Protein AF-A0A2V4DCQ4-F1 (afdb_monomer_lite)

Structure (mmCIF, N/CA/C/O backbone):
data_AF-A0A2V4DCQ4-F1
#
_entry.id   AF-A0A2V4DCQ4-F1
#
loop_
_atom_site.group_PDB
_atom_site.id
_atom_site.type_symbol
_atom_site.label_atom_id
_atom_site.label_alt_id
_atom_site.label_comp_id
_atom_site.label_asym_id
_atom_site.label_entity_id
_atom_site.label_seq_id
_atom_site.pdbx_PDB_ins_code
_atom_site.Cartn_x
_atom_site.Cartn_y
_atom_site.Cartn_z
_atom_site.occupancy
_atom_site.B_iso_or_equiv
_atom_site.auth_seq_id
_atom_site.auth_comp_id
_atom_site.auth_asym_id
_atom_site.auth_atom_id
_atom_site.pdbx_PDB_model_num
ATOM 1 N N . GLY A 1 1 ? 13.612 4.605 -14.879 1.00 65.19 1 GLY A N 1
ATOM 2 C CA . GLY A 1 1 ? 12.390 4.694 -14.072 1.00 65.19 1 GLY A CA 1
ATOM 3 C C . GLY A 1 1 ? 11.299 5.220 -14.958 1.00 65.19 1 GLY A C 1
ATOM 4 O O . GLY A 1 1 ? 10.986 6.402 -14.893 1.00 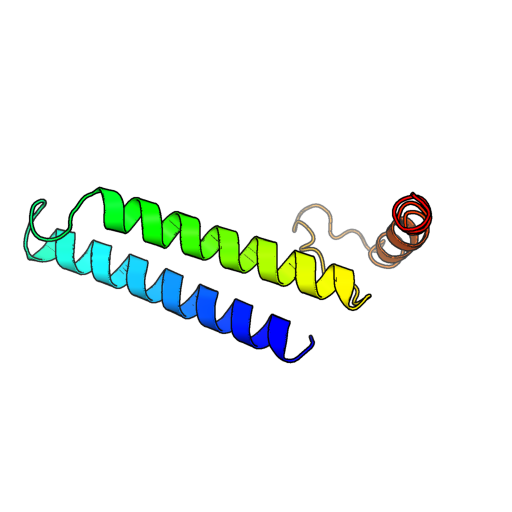65.19 1 GLY A O 1
ATOM 5 N N . GLU A 1 2 ? 10.788 4.354 -15.818 1.00 79.75 2 GLU A N 1
ATOM 6 C CA . GLU A 1 2 ? 9.776 4.698 -16.813 1.00 79.75 2 GLU A CA 1
ATOM 7 C C . GLU A 1 2 ? 8.473 5.212 -16.183 1.00 79.75 2 GLU A C 1
ATOM 9 O O . GLU A 1 2 ? 8.120 4.855 -15.051 1.00 79.75 2 GLU A O 1
ATOM 14 N N . ALA A 1 3 ? 7.741 6.047 -16.928 1.00 87.38 3 ALA A N 1
ATOM 15 C CA . ALA A 1 3 ? 6.513 6.693 -16.459 1.00 87.38 3 ALA A CA 1
ATOM 16 C C . ALA A 1 3 ? 5.536 5.735 -15.730 1.00 87.38 3 ALA A C 1
ATOM 18 O O . ALA A 1 3 ? 5.129 6.062 -14.611 1.00 87.38 3 ALA A O 1
ATOM 19 N N . PRO A 1 4 ? 5.184 4.541 -16.260 1.00 89.25 4 PRO A N 1
ATOM 20 C CA . PRO A 1 4 ? 4.285 3.608 -15.569 1.00 89.25 4 PRO A CA 1
ATOM 21 C C . PRO A 1 4 ? 4.822 3.105 -14.219 1.00 89.25 4 PRO A C 1
ATOM 23 O O . PRO A 1 4 ? 4.051 2.963 -13.269 1.00 89.25 4 PRO A O 1
ATOM 26 N N . VAL A 1 5 ? 6.134 2.879 -14.096 1.00 90.31 5 VAL A N 1
ATOM 27 C CA . VAL A 1 5 ? 6.761 2.430 -12.842 1.00 90.31 5 VAL A CA 1
ATOM 28 C C . VAL A 1 5 ? 6.657 3.530 -11.787 1.00 90.31 5 VAL A C 1
ATOM 30 O O . VAL A 1 5 ? 6.265 3.263 -10.650 1.00 90.31 5 VAL A O 1
ATOM 33 N N . ALA A 1 6 ? 6.938 4.779 -12.167 1.00 91.19 6 ALA A N 1
ATOM 34 C CA . ALA A 1 6 ? 6.829 5.926 -11.270 1.00 91.19 6 ALA A CA 1
ATOM 35 C C . ALA A 1 6 ? 5.396 6.100 -10.734 1.00 91.19 6 ALA A C 1
ATOM 37 O O . ALA A 1 6 ? 5.203 6.256 -9.525 1.00 91.19 6 ALA A O 1
ATOM 38 N N . TRP A 1 7 ? 4.384 5.990 -11.600 1.00 95.00 7 TRP A N 1
ATOM 39 C CA . TRP A 1 7 ? 2.977 6.070 -11.194 1.00 95.00 7 TRP A CA 1
ATOM 40 C C . TRP A 1 7 ? 2.576 4.969 -10.206 1.00 95.00 7 TRP A C 1
ATOM 42 O O . TRP A 1 7 ? 1.883 5.251 -9.227 1.00 95.00 7 TRP A O 1
ATOM 52 N N . LEU A 1 8 ? 3.045 3.734 -10.401 1.00 94.00 8 LEU A N 1
ATOM 53 C CA . LEU A 1 8 ? 2.770 2.632 -9.474 1.00 94.00 8 LEU A CA 1
ATOM 54 C C . LEU A 1 8 ? 3.422 2.837 -8.105 1.00 94.00 8 LEU A C 1
ATOM 56 O O . LEU A 1 8 ? 2.797 2.570 -7.075 1.00 94.00 8 LEU A O 1
ATOM 60 N N . GLN A 1 9 ? 4.647 3.364 -8.074 1.00 92.31 9 GLN A N 1
ATOM 61 C CA . GLN A 1 9 ? 5.310 3.706 -6.816 1.00 92.31 9 GLN A CA 1
ATOM 62 C C . GLN A 1 9 ? 4.554 4.821 -6.082 1.00 92.31 9 GLN A C 1
ATOM 64 O O . GLN A 1 9 ? 4.316 4.716 -4.877 1.00 92.31 9 GLN A O 1
ATOM 69 N N . VAL A 1 10 ? 4.074 5.845 -6.799 1.00 95.88 10 VAL A N 1
ATOM 70 C CA . VAL A 1 10 ? 3.205 6.882 -6.220 1.00 95.88 10 VAL A CA 1
ATOM 71 C C . VAL A 1 10 ? 1.918 6.266 -5.667 1.00 95.88 10 VAL A C 1
ATOM 73 O O . VAL A 1 10 ? 1.589 6.506 -4.502 1.00 95.88 10 VAL A O 1
ATOM 76 N N . ALA A 1 11 ? 1.231 5.416 -6.433 1.00 96.00 11 ALA A N 1
ATOM 77 C CA . ALA A 1 11 ? 0.024 4.724 -5.982 1.00 96.00 11 ALA A CA 1
ATOM 78 C C . ALA A 1 11 ? 0.271 3.904 -4.702 1.00 96.00 11 ALA A C 1
ATOM 80 O O . ALA A 1 11 ? -0.530 3.963 -3.765 1.00 96.00 11 ALA A O 1
ATOM 81 N N . ARG A 1 12 ? 1.418 3.216 -4.593 1.00 95.62 12 ARG A N 1
ATOM 82 C CA . ARG A 1 12 ? 1.820 2.496 -3.373 1.00 95.62 12 ARG A CA 1
ATOM 83 C C . ARG A 1 12 ? 1.963 3.434 -2.174 1.00 95.62 12 ARG A C 1
ATOM 85 O O . ARG A 1 12 ? 1.507 3.089 -1.082 1.00 95.62 12 ARG A O 1
ATOM 92 N N . THR A 1 13 ? 2.547 4.624 -2.345 1.00 96.31 13 THR A N 1
ATOM 93 C CA . THR A 1 13 ? 2.645 5.601 -1.240 1.00 96.31 13 THR A CA 1
ATOM 94 C C . THR A 1 13 ? 1.276 6.120 -0.795 1.00 96.31 13 THR A C 1
ATOM 96 O O . THR A 1 13 ? 1.060 6.324 0.403 1.00 96.31 13 THR A O 1
ATOM 99 N N . VAL A 1 14 ? 0.333 6.287 -1.730 1.00 96.69 14 VAL A N 1
ATOM 100 C CA . VAL A 1 14 ? -1.058 6.659 -1.431 1.00 96.69 14 VAL A CA 1
ATOM 101 C C . VAL A 1 14 ? -1.764 5.531 -0.677 1.00 96.69 14 VAL A C 1
ATOM 103 O O . VAL A 1 14 ? -2.385 5.802 0.348 1.00 96.69 14 VAL A O 1
ATOM 106 N N . GLY A 1 15 ? -1.591 4.272 -1.092 1.00 95.94 15 GLY A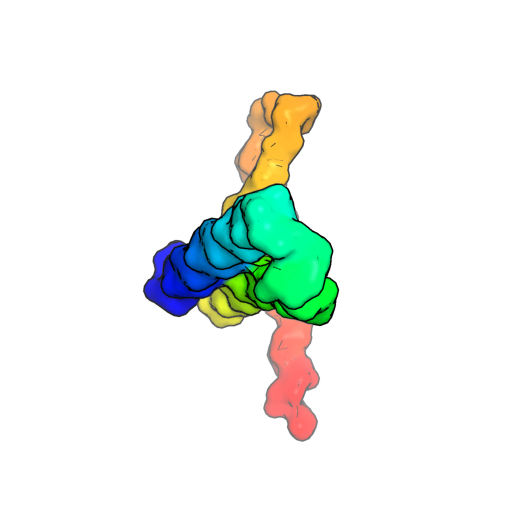 N 1
ATOM 107 C CA . GLY A 1 15 ? -2.116 3.101 -0.377 1.00 95.94 15 GLY A CA 1
ATOM 108 C C . GLY A 1 15 ? -1.595 2.995 1.061 1.00 95.94 15 GLY A C 1
ATOM 109 O O . GLY A 1 15 ? -2.378 2.865 1.996 1.00 95.94 15 GLY A O 1
ATOM 110 N N . ARG A 1 16 ? -0.284 3.173 1.274 1.00 96.00 16 ARG A N 1
ATOM 111 C CA . ARG A 1 16 ? 0.321 3.207 2.624 1.00 96.00 16 ARG A CA 1
ATOM 112 C C . ARG A 1 16 ? -0.199 4.376 3.473 1.00 96.00 16 ARG A C 1
ATOM 114 O O . ARG A 1 16 ? -0.283 4.273 4.693 1.00 96.00 16 ARG A O 1
ATOM 121 N N . ARG A 1 17 ? -0.521 5.516 2.852 1.00 96.75 17 ARG A N 1
ATOM 122 C CA . ARG A 1 17 ? -1.123 6.673 3.539 1.00 96.75 17 ARG A CA 1
ATOM 123 C C . ARG A 1 17 ? -2.570 6.395 3.937 1.00 96.75 17 ARG A C 1
ATOM 125 O O . ARG A 1 17 ? -2.967 6.775 5.034 1.00 96.75 17 ARG A O 1
ATOM 132 N N . LEU A 1 18 ? -3.330 5.740 3.060 1.00 95.94 18 LEU A N 1
ATOM 133 C CA . LEU A 1 18 ? -4.684 5.280 3.347 1.00 95.94 18 LEU A CA 1
ATOM 134 C C . LEU A 1 18 ? -4.685 4.286 4.513 1.00 95.94 18 LEU A C 1
ATOM 136 O O . LEU A 1 18 ? -5.457 4.471 5.442 1.00 95.94 18 LEU A O 1
ATOM 140 N N . GLU A 1 19 ? -3.781 3.303 4.511 1.00 95.38 19 GLU A N 1
ATOM 141 C CA . GLU A 1 19 ? -3.613 2.336 5.607 1.00 95.38 19 GLU A CA 1
ATOM 142 C C . GLU A 1 19 ? -3.438 3.042 6.959 1.00 95.38 19 GLU A C 1
ATOM 144 O O . GLU A 1 19 ? -4.196 2.778 7.887 1.00 95.38 19 GLU A O 1
ATOM 149 N N . ARG A 1 20 ? -2.518 4.015 7.050 1.00 95.75 20 ARG A N 1
ATOM 150 C CA . ARG A 1 20 ? -2.313 4.797 8.283 1.00 95.75 20 ARG A CA 1
ATOM 151 C C . ARG A 1 20 ? -3.567 5.552 8.728 1.00 95.75 20 ARG A C 1
ATOM 153 O O . ARG A 1 20 ? -3.869 5.555 9.912 1.00 95.75 20 ARG A O 1
ATOM 160 N N . ARG A 1 21 ? -4.306 6.160 7.792 1.00 95.81 21 ARG A N 1
ATOM 161 C CA . ARG A 1 21 ? -5.564 6.862 8.102 1.00 95.81 21 ARG A CA 1
ATOM 162 C C . ARG A 1 21 ? -6.663 5.914 8.576 1.00 95.81 21 ARG A C 1
ATOM 164 O O . ARG A 1 21 ? -7.443 6.293 9.436 1.00 95.81 21 ARG A O 1
ATOM 171 N N . LEU A 1 22 ? -6.731 4.703 8.027 1.00 94.69 22 LEU A N 1
ATOM 172 C CA . LEU A 1 22 ? -7.693 3.688 8.462 1.00 94.69 22 LEU A CA 1
ATOM 173 C C . LEU A 1 22 ? -7.374 3.173 9.866 1.00 94.69 22 LEU A C 1
ATOM 175 O O . LEU A 1 22 ? -8.293 2.977 10.652 1.00 94.69 22 LEU A O 1
ATOM 179 N N . VAL A 1 23 ? -6.091 2.980 10.186 1.00 94.12 23 VAL A N 1
ATOM 180 C CA . VAL A 1 23 ? -5.658 2.629 11.548 1.00 94.12 23 VAL A CA 1
ATOM 181 C C . VAL A 1 23 ? -6.002 3.757 12.521 1.00 94.12 23 VAL A C 1
ATOM 183 O O . VAL A 1 23 ? -6.638 3.499 13.534 1.00 94.12 23 VAL A O 1
ATOM 186 N N . GLU A 1 24 ? -5.682 5.005 12.175 1.00 95.62 24 GLU A N 1
ATOM 187 C CA . GLU A 1 24 ? -6.012 6.178 12.996 1.00 95.62 24 GLU A CA 1
ATOM 188 C C . GLU A 1 24 ? -7.527 6.326 13.222 1.00 95.62 24 GLU A C 1
ATOM 190 O O . GLU A 1 24 ? -7.967 6.624 14.330 1.00 95.62 24 GLU A O 1
ATOM 195 N N . LEU A 1 25 ? -8.337 6.104 12.182 1.00 94.56 25 LEU A N 1
ATOM 196 C CA . LEU A 1 25 ? -9.797 6.128 12.279 1.00 94.56 25 LEU A CA 1
ATOM 197 C C . LEU A 1 25 ? -10.301 5.048 13.240 1.00 94.56 25 LEU A C 1
ATOM 199 O O . LEU A 1 25 ? -11.099 5.334 14.128 1.00 94.56 25 LEU A O 1
ATOM 203 N N . LYS A 1 26 ? -9.777 3.830 13.097 1.00 94.38 26 LYS A N 1
ATOM 204 C CA . LYS A 1 26 ? -10.115 2.692 13.948 1.00 94.38 26 LYS A CA 1
ATOM 205 C C . LYS A 1 26 ? -9.754 2.928 15.416 1.00 94.38 26 LYS A C 1
ATOM 207 O O . LYS A 1 26 ? -10.533 2.586 16.298 1.00 94.38 26 LYS A O 1
ATOM 212 N N . GLU A 1 27 ? -8.608 3.551 15.678 1.00 93.75 27 GLU A N 1
ATOM 213 C CA . GLU A 1 27 ? -8.184 3.935 17.030 1.00 93.75 27 GLU A CA 1
ATOM 214 C C . GLU A 1 27 ? -9.090 5.010 17.651 1.00 93.75 27 GLU A C 1
ATOM 216 O O . GLU A 1 27 ? -9.336 4.980 18.855 1.00 93.75 27 GLU A O 1
ATOM 221 N N . LYS A 1 28 ? -9.597 5.956 16.847 1.00 95.56 28 LYS A N 1
ATOM 222 C CA . LYS A 1 28 ? -10.418 7.082 17.323 1.00 95.56 28 LYS A CA 1
ATOM 223 C C . LYS A 1 28 ? -11.896 6.742 17.501 1.00 95.56 28 LYS A C 1
ATOM 225 O O . LYS A 1 28 ? -12.501 7.182 18.473 1.00 95.56 28 LYS A O 1
ATOM 230 N N . GLU A 1 29 ? -12.480 6.018 16.552 1.00 93.12 29 GLU A N 1
ATOM 231 C CA . GLU A 1 29 ? -13.927 5.766 16.487 1.00 93.12 29 GLU A CA 1
ATOM 232 C C . GLU A 1 29 ? -14.322 4.358 16.966 1.00 93.12 29 GLU A C 1
ATOM 234 O O . GLU A 1 29 ? -15.506 4.080 17.144 1.00 93.12 29 GLU A O 1
ATOM 239 N N . GLY A 1 30 ? -13.347 3.481 17.228 1.00 90.94 30 GLY A N 1
ATOM 240 C CA . GLY A 1 30 ? -13.559 2.127 17.743 1.00 90.94 30 GLY A CA 1
ATOM 241 C C . GLY A 1 30 ? -13.498 1.036 16.670 1.00 90.94 30 GLY A C 1
ATOM 242 O O . GLY A 1 30 ? -13.443 1.303 15.469 1.00 90.94 30 GLY A O 1
ATOM 243 N N . GLU A 1 31 ? -13.506 -0.224 17.114 1.00 85.75 31 GLU A N 1
ATOM 244 C CA . GLU A 1 31 ? -13.233 -1.412 16.283 1.00 85.75 31 GLU A CA 1
ATOM 245 C C . GLU A 1 31 ? -14.214 -1.581 15.104 1.00 85.75 31 GLU A C 1
ATOM 247 O O . GLU A 1 31 ? -13.814 -2.041 14.035 1.00 85.75 31 GLU A O 1
ATOM 252 N N . ASP A 1 32 ? -15.468 -1.144 15.265 1.00 88.50 32 ASP A N 1
ATOM 253 C CA . ASP A 1 32 ? -16.533 -1.264 14.258 1.00 88.50 32 ASP A CA 1
ATOM 254 C C . ASP A 1 32 ? -16.537 -0.137 13.205 1.00 88.50 32 ASP A C 1
ATOM 256 O O . ASP A 1 32 ? -17.277 -0.211 12.221 1.00 88.50 32 ASP A O 1
ATOM 260 N N . SER A 1 33 ? -15.697 0.893 13.365 1.00 90.00 33 SER A N 1
ATOM 261 C CA . SER A 1 33 ? -15.597 2.017 12.413 1.00 90.00 33 SER A CA 1
ATOM 262 C C . SER A 1 33 ? -15.010 1.604 11.058 1.00 90.00 33 SER A C 1
ATOM 264 O O . SER A 1 33 ? -15.333 2.182 10.017 1.00 90.00 33 SER A O 1
ATOM 266 N N . VAL A 1 34 ? -14.166 0.566 11.043 1.00 90.31 34 VAL A N 1
ATOM 267 C CA . VAL A 1 34 ? -13.533 0.034 9.836 1.00 90.31 34 VAL A CA 1
ATOM 268 C C . VAL A 1 34 ? -13.703 -1.475 9.800 1.00 90.31 34 VAL A C 1
ATOM 270 O O . VAL A 1 34 ? -13.213 -2.202 10.660 1.00 90.31 34 VAL A O 1
ATOM 273 N N . ARG A 1 35 ? -14.326 -1.983 8.733 1.00 92.50 35 ARG A N 1
ATOM 274 C CA . ARG A 1 35 ? -14.446 -3.431 8.523 1.00 92.50 35 ARG A CA 1
ATOM 275 C C . ARG A 1 35 ? -13.050 -4.056 8.429 1.00 92.50 35 ARG A C 1
ATOM 277 O O . ARG A 1 35 ? -12.243 -3.634 7.601 1.00 92.50 35 ARG A O 1
ATOM 284 N N . ALA A 1 36 ? -12.799 -5.113 9.203 1.00 85.38 36 ALA A N 1
ATOM 285 C CA . ALA A 1 36 ? -11.487 -5.766 9.296 1.00 85.38 36 ALA A CA 1
ATOM 286 C C . ALA A 1 36 ? -10.875 -6.145 7.931 1.00 85.38 36 ALA A C 1
ATOM 288 O O . ALA A 1 36 ? -9.669 -6.004 7.727 1.00 85.38 36 ALA A O 1
ATOM 289 N N . PHE A 1 37 ? -11.706 -6.547 6.960 1.00 93.25 37 PHE A N 1
ATOM 290 C CA . PHE A 1 37 ? -11.236 -6.912 5.620 1.00 93.25 37 PHE A CA 1
ATOM 291 C C . PHE A 1 37 ? -10.584 -5.741 4.864 1.00 93.25 37 PHE A C 1
ATOM 293 O O . PHE A 1 37 ? -9.714 -5.973 4.028 1.00 93.25 37 PHE A O 1
ATOM 300 N N . VAL A 1 38 ? -10.982 -4.492 5.139 1.00 93.81 38 VAL A N 1
ATOM 301 C CA . VAL A 1 38 ? -10.491 -3.305 4.420 1.00 93.81 38 VAL A CA 1
ATOM 302 C C . VAL A 1 38 ? -9.020 -3.062 4.737 1.00 93.81 38 VAL A C 1
ATOM 304 O O . VAL A 1 38 ? -8.230 -2.826 3.826 1.00 93.81 38 VAL A O 1
ATOM 307 N N . LEU A 1 39 ? -8.631 -3.183 6.009 1.00 92.62 39 LEU A N 1
ATOM 308 C CA . LEU A 1 39 ? -7.235 -3.058 6.441 1.00 92.62 39 LEU A CA 1
ATOM 309 C C . LEU A 1 39 ? -6.354 -4.115 5.768 1.00 92.62 39 LEU A C 1
ATOM 311 O O . LEU A 1 39 ? -5.336 -3.778 5.161 1.00 92.62 39 LEU A O 1
ATOM 315 N N . SER A 1 40 ? -6.782 -5.382 5.795 1.00 93.75 40 SER A N 1
ATOM 316 C CA . SER A 1 40 ? -6.071 -6.468 5.112 1.00 93.75 40 SER A CA 1
ATOM 317 C C . SER A 1 40 ? -5.998 -6.248 3.599 1.00 93.75 40 SER A C 1
ATOM 319 O O . SER A 1 40 ? -4.957 -6.496 2.994 1.00 93.75 40 SER A O 1
ATOM 321 N N . TYR A 1 41 ? -7.068 -5.746 2.982 1.00 95.75 41 TYR A N 1
ATOM 322 C CA . TYR A 1 41 ? -7.109 -5.470 1.550 1.00 95.75 41 TYR A CA 1
ATOM 323 C C . TYR A 1 41 ? -6.138 -4.357 1.145 1.00 95.75 41 TYR A C 1
ATOM 325 O O . TYR A 1 41 ? -5.342 -4.546 0.228 1.00 95.75 41 TYR A O 1
ATOM 333 N N . VAL A 1 42 ? -6.149 -3.216 1.843 1.00 95.12 42 VAL A N 1
ATOM 334 C CA . VAL A 1 42 ? -5.253 -2.084 1.543 1.00 95.12 42 VAL A CA 1
ATOM 335 C C . VAL A 1 42 ? -3.786 -2.480 1.725 1.00 95.12 42 VAL A C 1
ATOM 337 O O . VAL A 1 42 ? -2.940 -2.109 0.907 1.00 95.12 42 VAL A O 1
ATOM 340 N N . ASN A 1 43 ? -3.490 -3.291 2.742 1.00 93.75 43 ASN A N 1
ATOM 341 C CA . ASN A 1 43 ? -2.159 -3.848 2.950 1.00 93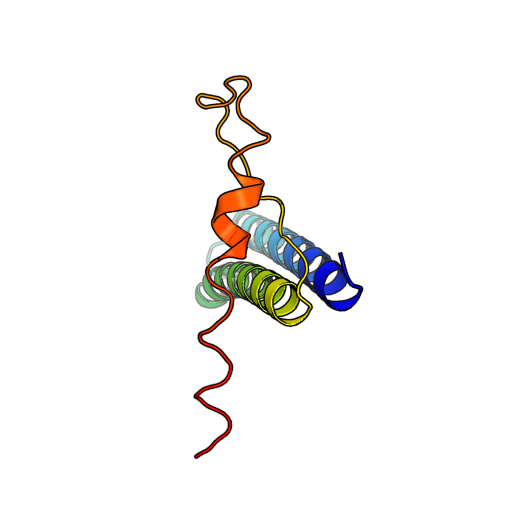.75 43 ASN A CA 1
ATOM 342 C C . ASN A 1 43 ? -1.707 -4.682 1.733 1.00 93.75 43 ASN A C 1
ATOM 344 O O . ASN A 1 43 ? -0.664 -4.388 1.145 1.00 93.75 43 ASN A O 1
ATOM 348 N N . ARG A 1 44 ? -2.542 -5.623 1.266 1.00 95.50 44 ARG A N 1
ATOM 349 C CA . ARG A 1 44 ? -2.246 -6.466 0.090 1.00 95.50 44 ARG A CA 1
ATOM 350 C C . ARG A 1 44 ? -2.163 -5.679 -1.210 1.00 95.50 44 ARG A C 1
ATOM 352 O O . ARG A 1 44 ? -1.281 -5.946 -2.021 1.00 95.50 44 ARG A O 1
ATOM 359 N N . LEU A 1 45 ? -3.027 -4.683 -1.391 1.00 95.00 45 LEU A N 1
ATOM 360 C CA . LEU A 1 45 ? -2.993 -3.790 -2.546 1.00 95.00 45 LEU A CA 1
ATOM 361 C C . LEU A 1 45 ? -1.635 -3.091 -2.654 1.00 95.00 45 LEU A C 1
ATOM 363 O O . LEU A 1 45 ? -1.059 -3.014 -3.736 1.00 95.00 45 LEU A O 1
ATOM 367 N N . SER A 1 46 ? -1.095 -2.610 -1.532 1.00 94.00 46 SER A N 1
ATOM 368 C CA . SER A 1 46 ? 0.201 -1.932 -1.532 1.00 94.00 46 SER A CA 1
ATOM 369 C C . SER A 1 46 ? 1.358 -2.853 -1.946 1.00 94.00 46 SER A C 1
ATOM 371 O O . SER A 1 46 ? 2.281 -2.399 -2.629 1.00 94.00 46 SER A O 1
ATOM 373 N N . ASP A 1 47 ? 1.308 -4.136 -1.578 1.00 94.38 47 ASP A N 1
ATOM 374 C CA . ASP A 1 47 ? 2.294 -5.145 -1.979 1.00 94.38 47 ASP A CA 1
ATOM 375 C C . ASP A 1 47 ? 2.142 -5.516 -3.450 1.00 94.38 47 ASP A C 1
ATOM 377 O O . ASP A 1 47 ? 3.133 -5.600 -4.174 1.00 94.38 47 ASP A O 1
ATOM 381 N N . TRP A 1 48 ? 0.903 -5.650 -3.919 1.00 96.38 48 TRP A N 1
ATOM 382 C CA . TRP A 1 48 ? 0.618 -5.920 -5.321 1.00 96.38 48 TRP A CA 1
ATOM 383 C C . TRP A 1 48 ? 1.133 -4.802 -6.233 1.00 96.38 48 TRP A C 1
ATOM 385 O O . TRP A 1 48 ? 1.789 -5.085 -7.231 1.00 96.38 48 TRP A O 1
ATOM 395 N N . LEU A 1 49 ? 0.950 -3.533 -5.848 1.00 94.81 49 LEU A N 1
ATOM 396 C CA . LEU A 1 49 ? 1.506 -2.385 -6.577 1.00 94.81 49 LEU A CA 1
ATOM 397 C C . LEU A 1 49 ? 3.041 -2.417 -6.646 1.00 94.81 49 LEU A C 1
ATOM 399 O O . LEU A 1 49 ? 3.614 -2.017 -7.656 1.00 94.81 49 LEU A O 1
ATOM 403 N N . PHE A 1 50 ? 3.713 -2.913 -5.602 1.00 92.94 50 PHE A N 1
ATOM 404 C CA . PHE A 1 50 ? 5.167 -3.086 -5.616 1.00 92.94 50 PHE A CA 1
ATOM 405 C C . PHE A 1 50 ? 5.596 -4.190 -6.577 1.00 92.94 50 PHE A C 1
ATOM 407 O O . PHE A 1 50 ? 6.461 -3.957 -7.415 1.00 92.94 50 PHE A O 1
ATOM 414 N N . VAL A 1 51 ? 4.972 -5.367 -6.503 1.00 94.06 51 VAL A N 1
ATOM 415 C CA . VAL A 1 51 ? 5.277 -6.484 -7.410 1.00 94.06 51 VAL A CA 1
ATOM 416 C C . VAL A 1 51 ? 4.995 -6.098 -8.863 1.00 94.06 51 VAL A C 1
ATOM 418 O O . VAL A 1 51 ? 5.818 -6.368 -9.735 1.00 94.06 51 VAL A O 1
ATOM 421 N N . LEU A 1 52 ? 3.882 -5.407 -9.118 1.00 93.38 52 LEU A N 1
ATOM 422 C CA . LEU A 1 52 ? 3.530 -4.920 -10.448 1.00 93.38 52 LEU A CA 1
ATOM 423 C C . LEU A 1 52 ? 4.557 -3.909 -10.968 1.00 93.38 52 LEU A C 1
ATOM 425 O O . LEU A 1 52 ? 4.968 -4.012 -12.120 1.00 93.38 52 LEU A O 1
ATOM 429 N N . ALA A 1 53 ? 5.021 -2.979 -10.127 1.00 92.12 53 ALA A N 1
ATOM 430 C CA . ALA A 1 53 ? 6.064 -2.033 -10.515 1.00 92.12 53 ALA A CA 1
ATOM 431 C C . ALA A 1 53 ? 7.344 -2.763 -10.949 1.00 92.12 53 ALA A C 1
ATOM 433 O O . ALA A 1 53 ? 7.878 -2.454 -12.008 1.00 92.12 53 ALA A O 1
ATOM 434 N N . ARG A 1 54 ? 7.782 -3.780 -10.193 1.00 90.19 54 ARG A N 1
ATOM 435 C CA . ARG A 1 54 ? 8.958 -4.600 -10.540 1.00 90.19 54 ARG A CA 1
ATOM 436 C C . ARG A 1 54 ? 8.764 -5.389 -11.829 1.00 90.19 54 ARG A C 1
ATOM 438 O O . ARG A 1 54 ? 9.668 -5.449 -12.656 1.00 90.19 54 ARG A O 1
ATOM 445 N N . TRP A 1 55 ? 7.583 -5.973 -12.015 1.00 91.31 55 TRP A N 1
ATOM 446 C CA . TRP A 1 55 ? 7.256 -6.718 -13.227 1.00 91.31 55 TRP A CA 1
ATOM 447 C C . TRP A 1 55 ? 7.289 -5.823 -14.470 1.00 91.31 55 TRP A C 1
ATOM 449 O O . TRP A 1 55 ? 7.850 -6.219 -15.490 1.00 91.31 55 TRP A O 1
ATOM 459 N N . ILE A 1 56 ? 6.761 -4.597 -14.375 1.00 90.94 56 ILE A N 1
ATOM 460 C CA . ILE A 1 56 ? 6.839 -3.612 -15.461 1.00 90.94 56 ILE A CA 1
ATOM 461 C C . ILE A 1 56 ? 8.291 -3.198 -15.720 1.00 90.94 56 ILE A C 1
ATOM 463 O O . ILE A 1 56 ? 8.711 -3.205 -16.873 1.00 90.94 56 ILE A O 1
ATOM 467 N N . THR A 1 57 ? 9.076 -2.899 -14.680 1.00 90.25 57 THR A N 1
ATOM 468 C CA . THR A 1 57 ? 10.512 -2.590 -14.817 1.00 90.25 57 THR A CA 1
ATOM 469 C C . THR A 1 57 ? 11.250 -3.703 -15.570 1.00 90.25 57 THR A C 1
ATOM 471 O O . THR A 1 57 ? 11.999 -3.427 -16.504 1.00 90.25 57 THR A O 1
ATOM 474 N N . MET A 1 58 ? 10.968 -4.966 -15.229 1.00 88.00 58 MET A N 1
ATOM 475 C CA . MET A 1 58 ? 11.557 -6.138 -15.882 1.00 88.00 58 MET A CA 1
ATOM 476 C C . MET A 1 58 ? 11.130 -6.262 -17.353 1.00 88.00 58 MET A C 1
ATOM 478 O O . MET A 1 58 ? 11.961 -6.545 -18.210 1.00 88.00 58 MET A O 1
ATOM 482 N N . ARG A 1 59 ? 9.852 -6.005 -17.668 1.00 88.50 59 ARG A N 1
ATOM 483 C CA . ARG A 1 59 ? 9.328 -6.001 -19.049 1.00 88.50 59 ARG A CA 1
ATOM 484 C C . ARG A 1 59 ? 9.917 -4.885 -19.912 1.00 88.50 59 ARG A C 1
ATOM 486 O O . ARG A 1 59 ? 10.043 -5.068 -21.116 1.00 88.50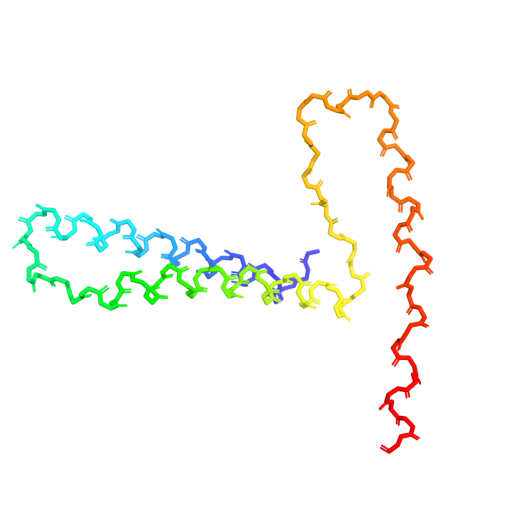 59 ARG A O 1
ATOM 493 N N . LEU A 1 60 ? 10.269 -3.752 -19.309 1.00 87.44 60 LEU A N 1
ATOM 494 C CA . LEU A 1 60 ? 10.896 -2.615 -19.990 1.00 87.44 60 LEU A CA 1
ATOM 495 C C . LEU A 1 60 ? 12.418 -2.781 -20.148 1.00 87.44 60 LEU A C 1
ATOM 497 O O . LEU A 1 60 ? 13.059 -1.935 -20.764 1.00 87.44 60 LEU A O 1
ATOM 501 N N . GLY A 1 61 ? 13.000 -3.860 -19.611 1.00 82.94 61 GLY A N 1
ATOM 502 C CA . GLY A 1 61 ? 14.438 -4.125 -19.683 1.00 82.94 61 GLY A CA 1
ATOM 503 C C . GLY A 1 61 ? 15.289 -3.189 -18.816 1.00 82.94 61 GLY A C 1
ATOM 504 O O . GLY A 1 61 ? 16.505 -3.131 -18.994 1.00 82.94 61 GLY A O 1
ATOM 505 N N . GLU A 1 62 ? 14.680 -2.452 -17.881 1.00 79.44 62 GLU A N 1
ATOM 506 C CA . GLU A 1 62 ? 15.410 -1.588 -16.953 1.00 79.44 62 GLU A CA 1
ATOM 507 C C . GLU A 1 62 ? 16.023 -2.415 -15.811 1.00 79.44 62 GLU A C 1
ATOM 509 O O . GLU A 1 62 ? 15.389 -3.302 -15.237 1.00 79.44 62 GLU A O 1
ATOM 514 N N . SER A 1 63 ? 17.263 -2.099 -15.430 1.00 73.56 63 SER A N 1
ATOM 515 C CA . SER A 1 63 ? 17.886 -2.682 -14.241 1.00 73.56 63 SER A CA 1
ATOM 516 C C . SER A 1 63 ? 17.334 -2.026 -12.977 1.00 73.56 63 SER A C 1
ATOM 518 O O . SER A 1 63 ? 17.442 -0.809 -12.804 1.00 73.56 63 SER A O 1
ATOM 520 N N . GLU A 1 64 ? 16.792 -2.826 -12.065 1.00 74.50 64 GLU A N 1
ATOM 521 C CA . GLU A 1 64 ? 16.352 -2.339 -10.762 1.00 74.50 64 GLU A CA 1
ATOM 522 C C . GLU A 1 64 ? 17.522 -2.286 -9.771 1.00 74.50 64 GLU A C 1
ATOM 524 O O . GLU A 1 64 ? 18.305 -3.229 -9.654 1.00 74.50 64 GLU A O 1
ATOM 529 N N . VAL A 1 65 ? 17.631 -1.184 -9.023 1.00 76.56 65 VAL A N 1
ATOM 530 C CA . VAL A 1 65 ? 18.630 -1.055 -7.958 1.00 76.56 65 VAL A CA 1
ATOM 531 C C . VAL A 1 65 ? 18.168 -1.874 -6.756 1.00 76.56 65 VAL A C 1
ATOM 533 O O . VAL A 1 65 ? 17.253 -1.480 -6.032 1.00 76.56 65 VAL A O 1
ATOM 536 N N . LEU A 1 66 ? 18.803 -3.025 -6.542 1.00 78.25 66 LEU A N 1
ATOM 537 C CA . LEU A 1 66 ? 18.586 -3.826 -5.344 1.00 78.25 66 LEU A CA 1
ATOM 538 C C . LEU A 1 66 ? 19.187 -3.123 -4.125 1.00 78.25 66 LEU A C 1
ATOM 540 O O . LEU A 1 66 ? 20.292 -2.582 -4.174 1.00 78.25 66 LEU A O 1
ATOM 544 N N . TRP A 1 67 ? 18.451 -3.143 -3.014 1.00 79.06 67 TRP A N 1
ATOM 545 C CA . TRP A 1 67 ? 18.969 -2.641 -1.749 1.00 79.06 67 TRP A CA 1
ATOM 546 C C . TRP A 1 67 ? 20.098 -3.548 -1.253 1.00 79.06 67 TRP A C 1
ATOM 548 O O . TRP A 1 67 ? 19.907 -4.756 -1.119 1.00 79.06 67 TRP A O 1
ATOM 558 N N . GLN A 1 68 ? 21.258 -2.953 -0.970 1.00 79.12 68 GLN A N 1
ATOM 559 C CA . GLN A 1 68 ? 22.397 -3.654 -0.386 1.00 79.12 68 GLN A CA 1
ATOM 560 C C . GLN A 1 68 ? 22.368 -3.554 1.146 1.00 79.12 68 GLN A C 1
ATOM 562 O O . GLN A 1 68 ? 22.304 -2.436 1.680 1.00 79.12 68 GLN A O 1
ATOM 567 N N . PRO A 1 69 ? 22.442 -4.690 1.865 1.00 81.62 69 PRO A N 1
ATOM 568 C CA . PRO A 1 69 ? 22.516 -4.699 3.316 1.00 81.62 69 PRO A CA 1
ATOM 569 C C . PRO A 1 69 ? 23.729 -3.947 3.847 1.00 81.62 69 PRO A C 1
ATOM 571 O O . PRO A 1 69 ? 24.832 -4.044 3.319 1.00 81.62 69 PRO A O 1
ATOM 574 N N . VAL A 1 70 ? 23.542 -3.217 4.950 1.00 75.31 70 VAL A N 1
ATOM 575 C CA . VAL A 1 70 ? 24.598 -2.378 5.539 1.00 75.31 70 VAL A CA 1
ATOM 576 C C . VAL A 1 70 ? 25.843 -3.176 5.940 1.00 75.31 70 VAL A C 1
ATOM 578 O O . VAL A 1 70 ? 26.939 -2.630 5.846 1.00 75.31 70 VAL A O 1
ATOM 581 N N . GLY A 1 71 ? 25.681 -4.437 6.349 1.00 79.12 71 GLY A N 1
ATOM 582 C CA . GLY A 1 71 ? 26.779 -5.317 6.763 1.00 79.12 71 GLY A CA 1
ATOM 583 C C . GLY A 1 71 ? 27.620 -5.895 5.621 1.00 79.12 71 GLY A C 1
ATOM 584 O O . GLY A 1 71 ? 28.663 -6.469 5.894 1.00 79.12 71 GLY A O 1
ATOM 585 N N . GLU A 1 72 ? 27.193 -5.721 4.370 1.00 65.88 72 GLU A N 1
ATOM 586 C CA . GLU A 1 72 ? 27.800 -6.335 3.176 1.00 65.88 72 GLU A CA 1
ATOM 587 C C . GLU A 1 72 ? 28.302 -5.266 2.191 1.00 65.88 72 GLU A C 1
ATOM 589 O O . GLU A 1 72 ? 28.542 -5.520 1.018 1.00 65.88 72 GLU A O 1
ATOM 594 N N . ARG A 1 73 ? 28.465 -4.026 2.676 1.00 63.91 73 ARG A N 1
ATOM 595 C CA . ARG A 1 73 ? 29.079 -2.922 1.927 1.00 63.91 73 ARG A CA 1
ATOM 596 C C . ARG A 1 73 ? 30.603 -3.023 1.986 1.00 63.91 73 ARG A C 1
ATOM 598 O O . ARG A 1 73 ? 31.269 -2.082 2.414 1.00 63.91 73 ARG A O 1
ATOM 605 N N . ASP A 1 74 ? 31.161 -4.166 1.609 1.00 57.41 74 ASP A N 1
ATOM 606 C CA . ASP A 1 74 ? 32.567 -4.225 1.231 1.00 57.41 74 ASP A CA 1
ATOM 607 C C . ASP A 1 74 ? 32.722 -3.674 -0.200 1.00 57.41 74 ASP A C 1
ATOM 609 O O . ASP A 1 74 ? 31.765 -3.573 -0.966 1.00 57.41 74 ASP A O 1
ATOM 613 N N . GLY A 1 75 ? 33.910 -3.173 -0.546 1.00 55.19 75 GLY A N 1
ATOM 614 C CA . GLY A 1 75 ? 34.177 -2.377 -1.758 1.00 55.19 75 GLY A CA 1
ATOM 615 C C . GLY A 1 75 ? 34.042 -3.115 -3.102 1.00 55.19 75 GLY A C 1
ATOM 616 O O . GLY A 1 75 ? 34.681 -2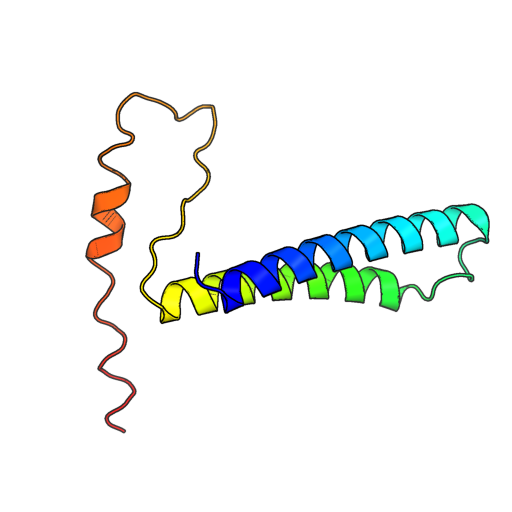.723 -4.074 1.00 55.19 75 GLY A O 1
ATOM 617 N N . SER A 1 76 ? 33.229 -4.169 -3.164 1.00 53.19 76 SER A N 1
ATOM 618 C CA . SER A 1 76 ? 32.973 -5.072 -4.289 1.00 53.19 76 SER A CA 1
ATOM 619 C C . SER A 1 76 ? 31.710 -4.710 -5.098 1.00 53.19 76 SER A C 1
ATOM 621 O O . SER A 1 76 ? 31.323 -5.431 -6.017 1.00 53.19 76 SER A O 1
ATOM 623 N N . GLY A 1 77 ? 31.063 -3.568 -4.814 1.00 50.78 77 GLY A N 1
ATOM 624 C CA . GLY A 1 77 ? 29.774 -3.157 -5.405 1.00 50.78 77 GLY A CA 1
ATOM 625 C C . GLY A 1 77 ? 29.706 -3.076 -6.943 1.00 50.78 77 GLY A C 1
ATOM 626 O O . GLY A 1 77 ? 28.619 -2.937 -7.500 1.00 50.78 77 GLY A O 1
ATOM 627 N N . ALA A 1 78 ? 30.837 -3.200 -7.642 1.00 52.22 78 ALA A N 1
ATOM 628 C CA . ALA A 1 78 ? 30.911 -3.261 -9.100 1.00 52.22 78 ALA A CA 1
ATOM 629 C C . ALA A 1 78 ? 30.648 -4.666 -9.694 1.00 52.22 78 ALA A C 1
ATOM 631 O O . ALA A 1 78 ? 30.299 -4.759 -10.873 1.00 52.22 78 ALA A O 1
ATOM 632 N N . GLU A 1 79 ? 30.783 -5.758 -8.928 1.00 52.81 79 GLU A N 1
ATOM 633 C CA . GLU A 1 79 ? 30.626 -7.128 -9.457 1.00 52.81 79 GLU A CA 1
ATOM 634 C C . GLU A 1 79 ? 29.177 -7.637 -9.449 1.00 52.81 79 GLU A C 1
ATOM 636 O O . GLU A 1 79 ? 28.771 -8.334 -10.382 1.00 52.81 79 GLU A O 1
ATOM 641 N N . GLY A 1 80 ? 28.353 -7.224 -8.479 1.00 47.81 80 GLY A N 1
ATOM 642 C CA . GLY A 1 80 ? 26.956 -7.675 -8.361 1.00 47.81 80 GLY A CA 1
ATOM 643 C C . GLY A 1 80 ? 26.064 -7.305 -9.556 1.00 47.81 80 GLY A C 1
ATOM 644 O O . GLY A 1 80 ? 25.117 -8.021 -9.873 1.00 47.81 80 GLY A O 1
ATOM 645 N N . ILE A 1 81 ? 26.410 -6.238 -10.286 1.00 51.97 81 ILE A N 1
ATOM 646 C CA . ILE A 1 81 ? 25.684 -5.793 -11.487 1.00 51.97 81 ILE A CA 1
ATOM 647 C C . ILE A 1 81 ? 25.930 -6.741 -12.683 1.00 51.97 81 ILE A C 1
ATOM 649 O O . ILE A 1 81 ? 25.092 -6.835 -13.580 1.00 51.97 81 ILE A O 1
ATOM 653 N N . ARG A 1 82 ? 27.050 -7.486 -12.722 1.00 46.59 82 ARG A N 1
ATOM 654 C CA . ARG A 1 82 ? 27.380 -8.377 -13.856 1.00 46.59 82 ARG A CA 1
ATOM 655 C C . ARG A 1 82 ? 26.619 -9.701 -13.846 1.00 46.59 82 ARG A 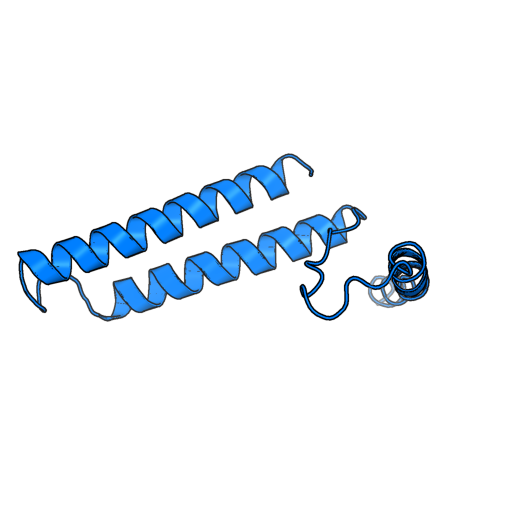C 1
ATOM 657 O O . ARG A 1 82 ? 26.326 -10.214 -14.923 1.00 46.59 82 ARG A O 1
ATOM 664 N N . ILE A 1 83 ? 26.280 -10.243 -12.676 1.00 48.91 83 ILE A N 1
ATOM 665 C CA . ILE A 1 83 ? 25.714 -11.600 -12.563 1.00 48.91 83 ILE A CA 1
ATOM 666 C C . ILE A 1 83 ? 24.270 -11.671 -13.100 1.00 48.91 83 ILE A C 1
ATOM 668 O O . ILE A 1 83 ? 23.866 -12.691 -13.652 1.00 48.91 83 ILE A O 1
ATOM 672 N N . GLN A 1 84 ? 23.503 -10.576 -13.059 1.00 50.81 84 GLN A N 1
ATOM 673 C CA . GLN A 1 84 ? 22.121 -10.554 -13.571 1.00 50.81 84 GLN A CA 1
ATOM 674 C C . GLN A 1 84 ? 21.995 -10.466 -15.101 1.00 50.81 84 GLN A C 1
ATOM 676 O O . GLN A 1 84 ? 20.907 -10.679 -15.629 1.00 50.81 84 GLN A O 1
ATOM 681 N N . ARG A 1 85 ? 23.081 -10.201 -15.840 1.00 47.19 85 ARG A N 1
ATOM 682 C CA . ARG A 1 85 ? 23.034 -10.070 -17.310 1.00 47.19 85 ARG A CA 1
ATOM 683 C C . ARG A 1 85 ? 22.911 -11.405 -18.055 1.00 47.19 85 ARG A C 1
ATOM 685 O O . ARG A 1 85 ? 22.607 -11.388 -19.239 1.00 47.19 85 ARG A O 1
ATOM 692 N N . GLN A 1 86 ? 23.166 -12.538 -17.395 1.00 40.12 86 GLN A N 1
ATOM 693 C CA . GLN A 1 86 ? 23.252 -13.853 -18.051 1.00 40.12 86 GLN A CA 1
ATOM 694 C C . GLN A 1 86 ? 21.962 -14.690 -17.997 1.00 40.12 86 GLN A C 1
ATOM 696 O O . GLN A 1 86 ? 21.899 -15.731 -18.637 1.00 40.12 86 GLN A O 1
ATOM 701 N N . HIS A 1 87 ? 20.919 -14.247 -17.289 1.00 44.22 87 HIS A N 1
ATOM 702 C CA . HIS A 1 87 ? 19.653 -14.988 -17.149 1.00 44.22 87 HIS A CA 1
ATOM 703 C C . HIS A 1 87 ? 18.515 -14.361 -17.987 1.00 44.22 87 HIS A C 1
ATOM 705 O O . HIS A 1 87 ? 17.386 -14.236 -17.524 1.00 44.22 87 HIS A O 1
ATOM 711 N N . GLY A 1 88 ? 18.833 -13.891 -19.200 1.00 43.75 88 GLY A N 1
ATOM 712 C CA . GLY A 1 88 ? 17.888 -13.232 -20.119 1.00 43.75 88 GLY A CA 1
ATOM 713 C C . GLY A 1 88 ? 17.213 -14.149 -21.150 1.00 43.75 88 GLY A C 1
ATOM 714 O O . GLY A 1 88 ? 16.184 -13.769 -21.700 1.00 43.75 88 GLY A O 1
ATOM 715 N N . ASP A 1 89 ? 17.717 -15.365 -21.376 1.00 47.12 89 ASP A N 1
ATOM 716 C CA . ASP A 1 89 ? 17.281 -16.234 -22.487 1.00 47.12 89 ASP A CA 1
ATOM 717 C C . ASP A 1 89 ? 16.344 -17.375 -22.046 1.00 47.12 89 ASP A C 1
ATOM 719 O O . ASP A 1 89 ? 16.607 -18.549 -22.289 1.00 47.12 89 ASP A O 1
ATOM 723 N N . ILE A 1 90 ? 15.231 -17.056 -21.377 1.00 49.28 90 ILE A N 1
ATOM 724 C CA . ILE A 1 90 ? 14.133 -18.034 -21.162 1.00 49.28 90 ILE A CA 1
ATOM 725 C C . ILE A 1 90 ? 12.818 -17.560 -21.815 1.00 49.28 90 ILE A C 1
ATOM 727 O O . ILE A 1 90 ? 11.875 -18.329 -21.977 1.00 49.28 90 ILE A O 1
ATOM 731 N N . GLY A 1 91 ? 12.747 -16.300 -22.259 1.00 46.25 91 GLY A N 1
ATOM 732 C CA . GLY A 1 91 ? 11.518 -15.705 -22.793 1.00 46.25 91 GLY A CA 1
ATOM 733 C C . GLY A 1 91 ? 11.171 -16.063 -24.242 1.00 46.25 91 GLY A C 1
ATOM 734 O O . GLY A 1 91 ? 10.009 -15.938 -24.604 1.00 46.25 91 GLY A O 1
ATOM 735 N N . SER A 1 92 ? 12.120 -16.521 -25.069 1.00 44.88 92 SER A N 1
ATOM 736 C CA . SER A 1 92 ? 11.850 -16.743 -26.504 1.00 44.88 92 SER A CA 1
ATOM 737 C C . SER A 1 92 ? 11.178 -18.083 -26.826 1.00 44.88 92 SER A C 1
ATOM 739 O O . SER A 1 92 ? 10.861 -18.324 -27.982 1.00 44.88 92 SER A O 1
ATOM 741 N N . ALA A 1 93 ? 10.987 -18.973 -25.847 1.00 46.31 93 ALA A N 1
ATOM 742 C CA . ALA A 1 93 ? 10.478 -20.328 -26.089 1.00 46.31 93 ALA A CA 1
ATOM 743 C C . ALA A 1 93 ? 8.953 -20.468 -25.918 1.00 46.31 93 ALA A C 1
ATOM 745 O O . ALA A 1 93 ? 8.422 -21.555 -26.122 1.00 46.31 93 ALA A O 1
ATOM 746 N N . ILE A 1 94 ? 8.251 -19.406 -25.505 1.00 48.22 94 ILE A N 1
ATOM 747 C CA . ILE A 1 94 ? 6.823 -19.472 -25.135 1.00 48.22 94 ILE A CA 1
ATOM 748 C C . ILE A 1 94 ? 5.909 -18.802 -26.177 1.00 48.22 94 ILE A C 1
ATOM 750 O O . ILE A 1 94 ? 4.700 -18.982 -26.112 1.00 48.22 94 ILE A O 1
ATOM 754 N N . ASP A 1 95 ? 6.469 -18.087 -27.157 1.00 45.94 95 ASP A N 1
ATOM 755 C CA . ASP A 1 95 ? 5.699 -17.432 -28.230 1.00 45.94 95 ASP A CA 1
ATOM 756 C C . ASP A 1 95 ? 5.596 -18.281 -29.525 1.00 45.94 95 ASP A C 1
ATOM 758 O O . ASP A 1 95 ? 4.932 -17.861 -30.468 1.00 45.94 95 ASP A O 1
ATOM 762 N N . ASP A 1 96 ? 6.192 -19.485 -29.562 1.00 46.62 96 ASP A N 1
ATOM 763 C CA . ASP A 1 96 ? 6.193 -20.417 -30.715 1.00 46.62 96 ASP A CA 1
ATOM 764 C C . ASP A 1 96 ? 5.316 -21.686 -30.500 1.00 46.62 96 ASP A C 1
ATOM 766 O O . ASP A 1 96 ? 5.617 -22.763 -31.025 1.00 46.62 96 ASP A O 1
ATOM 770 N N . LEU A 1 97 ? 4.216 -21.585 -29.735 1.00 40.84 97 LEU A N 1
ATOM 771 C CA . LEU A 1 97 ? 3.164 -22.619 -29.637 1.00 40.84 97 LEU A CA 1
ATOM 772 C C . LEU A 1 97 ? 1.754 -22.044 -29.808 1.00 40.84 97 LEU A C 1
ATOM 774 O O . LEU A 1 97 ? 1.418 -21.074 -29.095 1.00 40.84 97 LEU A O 1
#

Sequence (97 aa):
GEAPVAWLQVARTVGRRLERRLVELKEKEGEDSVRAFVLSYVNRLSDWLFVLARWITMRLGESEVLWQPVGERDGSGAEGIRIQRQHGDIGSAIDDL

Secondary structure (DSSP, 8-state):
--HHHHHHHHHHHHHHHHHHHHHHHHHHH-GGGS-HHHHHHHHHHHHHHHHHHHHHHHHTTPPP-PPPPGGG--TTTTTHHHHGGG--TTGGGSS--

pLDDT: mean 79.28, std 19.19, range [40.12, 96.75]

Radius of gyration: 19.33 Å; chains: 1; bounding box: 51×30×48 Å

Foldseek 3Di:
DDPLLVVLVVVLVVLVVVLVVLVVQCVPVHVVSDDPVVNVVSVVSSVVSVVVSVVVCVVVVHDDDDDDDPVPPDVPVVCVVPVVPPPPPPPPPPVPD